Protein AF-A0A2V7TN47-F1 (afdb_monomer_lite)

Structure (mmCIF, N/CA/C/O backbone):
data_AF-A0A2V7TN47-F1
#
_entry.id   AF-A0A2V7TN47-F1
#
loop_
_atom_site.group_PDB
_atom_site.id
_atom_site.type_symbol
_atom_site.label_atom_id
_atom_site.label_alt_id
_atom_site.label_comp_id
_atom_site.label_asym_id
_atom_site.label_entity_id
_atom_site.label_seq_id
_atom_site.pdbx_PDB_ins_code
_atom_site.Cartn_x
_atom_site.Cartn_y
_atom_site.Cartn_z
_atom_site.occupancy
_atom_site.B_iso_or_equiv
_atom_site.auth_seq_id
_atom_site.auth_comp_id
_atom_site.auth_asym_id
_atom_site.auth_atom_id
_atom_site.pdbx_PDB_model_num
ATOM 1 N N . SER A 1 1 ? 8.014 -1.178 -2.215 1.00 84.38 1 SER A N 1
ATOM 2 C CA . SER A 1 1 ? 8.822 -2.415 -2.173 1.00 84.38 1 SER A CA 1
ATOM 3 C C . SER A 1 1 ? 9.659 -2.441 -0.895 1.00 84.38 1 SER A C 1
ATOM 5 O O . S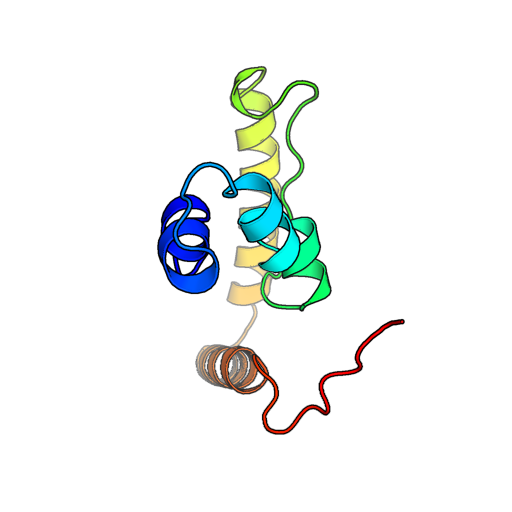ER A 1 1 ? 9.807 -1.398 -0.270 1.00 84.38 1 SER A O 1
ATOM 7 N N . VAL A 1 2 ? 10.186 -3.602 -0.479 1.00 93.44 2 VAL A N 1
ATOM 8 C CA . VAL A 1 2 ? 11.081 -3.708 0.704 1.00 93.44 2 VAL A CA 1
ATOM 9 C C . VAL A 1 2 ? 12.518 -3.266 0.379 1.00 93.44 2 VAL A C 1
ATOM 11 O O . VAL A 1 2 ? 13.219 -2.741 1.236 1.00 93.44 2 VAL A O 1
ATOM 14 N N . ILE A 1 3 ? 12.938 -3.435 -0.876 1.00 95.88 3 ILE A N 1
ATOM 15 C CA . ILE A 1 3 ? 14.203 -2.956 -1.449 1.00 95.88 3 ILE A CA 1
ATOM 16 C C . ILE A 1 3 ? 13.912 -2.324 -2.818 1.00 95.88 3 ILE A C 1
ATOM 18 O O . ILE A 1 3 ? 12.877 -2.625 -3.421 1.00 95.88 3 ILE A O 1
ATOM 22 N N . SER A 1 4 ? 14.770 -1.431 -3.315 1.00 97.31 4 SER A N 1
ATOM 23 C CA . SER A 1 4 ? 14.629 -0.949 -4.694 1.00 97.31 4 SER A CA 1
ATOM 24 C C . SER A 1 4 ? 14.928 -2.083 -5.692 1.00 97.31 4 SER A C 1
ATOM 26 O O . SER A 1 4 ? 15.733 -2.971 -5.377 1.00 97.31 4 SER A O 1
ATOM 28 N N . PRO A 1 5 ? 14.309 -2.089 -6.884 1.00 97.12 5 PRO A N 1
ATOM 29 C CA . PRO A 1 5 ? 14.618 -3.080 -7.911 1.00 97.12 5 PRO A CA 1
ATOM 30 C C . PRO A 1 5 ? 16.100 -3.104 -8.301 1.00 97.12 5 PRO A C 1
ATOM 32 O O . PRO A 1 5 ? 16.668 -4.177 -8.464 1.00 97.12 5 PRO A O 1
ATOM 35 N N . GLU A 1 6 ? 16.761 -1.947 -8.360 1.00 97.50 6 GLU A N 1
ATOM 36 C CA . GLU A 1 6 ? 18.197 -1.825 -8.647 1.00 97.50 6 GLU A CA 1
ATOM 37 C C . GLU A 1 6 ? 19.047 -2.496 -7.561 1.00 97.50 6 GLU A C 1
ATOM 39 O O . GLU A 1 6 ? 20.018 -3.187 -7.866 1.00 97.50 6 GLU A O 1
ATOM 44 N N . GLY A 1 7 ? 18.672 -2.317 -6.289 1.00 97.06 7 GLY A N 1
ATOM 45 C CA . GLY A 1 7 ? 19.344 -2.953 -5.157 1.00 97.06 7 GLY A CA 1
ATOM 46 C C . GLY A 1 7 ? 19.159 -4.471 -5.155 1.00 97.06 7 GLY A C 1
ATOM 47 O O . GLY A 1 7 ? 20.121 -5.209 -4.951 1.00 97.06 7 GLY A O 1
ATOM 48 N N . CYS A 1 8 ? 17.944 -4.945 -5.442 1.00 96.75 8 CYS A N 1
ATOM 49 C CA . CYS A 1 8 ? 17.658 -6.370 -5.614 1.00 96.75 8 CYS A CA 1
ATOM 50 C C . CYS A 1 8 ? 18.485 -6.967 -6.765 1.00 96.75 8 CYS A C 1
ATOM 52 O O . CYS A 1 8 ? 19.149 -7.991 -6.591 1.00 96.75 8 CYS A O 1
ATOM 54 N N . ALA A 1 9 ? 18.521 -6.266 -7.902 1.00 97.12 9 ALA A N 1
ATOM 55 C CA . ALA A 1 9 ? 19.272 -6.649 -9.088 1.00 97.12 9 ALA A CA 1
ATOM 56 C C . ALA A 1 9 ? 20.782 -6.770 -8.807 1.00 97.12 9 ALA A C 1
ATOM 58 O O . ALA A 1 9 ? 21.413 -7.784 -9.116 1.00 97.12 9 ALA A O 1
ATOM 59 N N . ALA A 1 10 ? 21.349 -5.784 -8.111 1.00 97.38 10 ALA A N 1
ATOM 60 C CA . ALA A 1 10 ? 22.751 -5.792 -7.708 1.00 97.38 10 ALA A CA 1
ATOM 61 C C . ALA A 1 10 ? 23.097 -6.930 -6.728 1.00 97.38 10 ALA A C 1
ATOM 63 O O . ALA A 1 10 ? 24.198 -7.472 -6.792 1.00 97.38 10 ALA A O 1
ATOM 64 N N . ILE A 1 11 ? 22.185 -7.321 -5.834 1.00 97.00 11 ILE A N 1
ATOM 65 C CA . ILE A 1 11 ? 22.438 -8.392 -4.857 1.00 97.00 11 ILE A CA 1
ATOM 66 C C . ILE A 1 11 ? 22.300 -9.776 -5.499 1.00 97.00 11 ILE A C 1
ATOM 68 O O . ILE A 1 11 ? 23.195 -10.609 -5.356 1.00 97.00 11 ILE A O 1
ATOM 72 N N . LEU A 1 12 ? 21.191 -10.029 -6.197 1.00 95.56 12 LEU A N 1
ATOM 73 C CA . LEU A 1 12 ? 20.869 -11.358 -6.723 1.00 95.56 12 LEU A CA 1
ATOM 74 C C . LEU A 1 12 ? 21.608 -11.666 -8.030 1.00 95.56 12 LEU A C 1
ATOM 76 O O . LEU A 1 12 ? 22.045 -12.797 -8.232 1.00 95.56 12 LEU A O 1
ATOM 80 N N . TRP A 1 13 ? 21.802 -10.663 -8.890 1.00 93.62 13 TRP A N 1
ATOM 81 C CA . TRP A 1 13 ? 22.409 -10.838 -10.213 1.00 93.62 13 TRP A CA 1
ATOM 82 C C . TRP A 1 13 ? 23.752 -10.128 -10.395 1.00 93.62 13 TRP A C 1
ATOM 84 O O . TRP A 1 13 ? 24.372 -10.292 -11.444 1.00 93.62 13 TRP A O 1
ATOM 94 N N . ARG A 1 14 ? 24.235 -9.377 -9.393 1.00 96.25 14 ARG A N 1
ATOM 95 C CA . ARG A 1 14 ? 25.472 -8.570 -9.484 1.00 96.25 14 ARG A CA 1
ATOM 96 C C . ARG A 1 14 ? 25.452 -7.557 -10.631 1.00 96.25 14 ARG A C 1
ATOM 98 O O . ARG A 1 14 ? 26.506 -7.143 -11.104 1.00 96.25 14 ARG A O 1
ATOM 105 N N . ASP A 1 15 ? 24.257 -7.159 -11.055 1.00 95.88 15 ASP A N 1
ATOM 106 C CA . ASP A 1 15 ? 24.043 -6.252 -12.174 1.00 95.88 15 ASP A CA 1
ATOM 107 C C . ASP A 1 15 ? 22.802 -5.396 -11.910 1.00 95.88 15 ASP A C 1
ATOM 109 O O . ASP A 1 15 ? 21.677 -5.893 -11.926 1.00 95.88 15 ASP A O 1
ATOM 113 N N . SER A 1 16 ? 23.001 -4.101 -11.662 1.00 95.06 16 SER A N 1
ATOM 114 C CA . SER A 1 16 ? 21.908 -3.158 -11.413 1.00 95.06 16 SER A CA 1
ATOM 115 C C . SER A 1 16 ? 21.082 -2.847 -12.662 1.00 95.06 16 SER A C 1
ATOM 117 O O . SER A 1 16 ? 19.944 -2.400 -12.528 1.00 95.06 16 SER A O 1
ATOM 119 N N . ALA A 1 17 ? 21.598 -3.110 -13.869 1.00 97.00 17 ALA A N 1
ATOM 120 C CA . ALA A 1 17 ? 20.850 -2.903 -15.108 1.00 97.00 17 ALA A CA 1
ATOM 121 C C . ALA A 1 17 ? 19.666 -3.875 -15.241 1.00 97.00 17 ALA A C 1
ATOM 123 O O . ALA A 1 17 ? 18.720 -3.597 -15.978 1.00 97.00 17 ALA A O 1
ATOM 124 N N . ARG A 1 18 ? 19.663 -4.975 -14.474 1.00 97.38 18 ARG A N 1
ATOM 125 C CA . ARG A 1 18 ? 18.554 -5.943 -14.402 1.00 97.38 18 ARG A CA 1
ATOM 126 C C . ARG A 1 18 ? 17.409 -5.506 -13.479 1.00 97.38 18 ARG A C 1
ATOM 128 O O . ARG A 1 18 ? 16.569 -6.319 -13.107 1.00 97.38 18 ARG A O 1
ATOM 135 N N . ALA A 1 19 ? 17.338 -4.222 -13.126 1.00 97.31 19 ALA A N 1
ATOM 136 C CA . ALA A 1 19 ? 16.251 -3.659 -12.328 1.00 97.31 19 ALA A CA 1
ATOM 137 C C . ALA A 1 19 ? 14.834 -3.957 -12.872 1.00 97.31 19 ALA A C 1
ATOM 139 O O . ALA A 1 19 ? 13.975 -4.273 -12.050 1.00 97.31 19 ALA A O 1
ATOM 140 N N . PRO A 1 20 ? 14.555 -3.931 -14.196 1.00 97.31 20 PRO A N 1
ATOM 141 C CA . PRO A 1 20 ? 13.225 -4.280 -14.708 1.00 97.31 20 PRO A CA 1
ATOM 142 C C . PRO A 1 20 ? 12.818 -5.724 -14.384 1.00 97.31 20 PRO A C 1
ATOM 144 O O . PRO A 1 20 ? 11.729 -5.961 -13.875 1.00 97.31 20 PRO A O 1
ATOM 147 N N . GLU A 1 21 ? 13.730 -6.681 -14.577 1.00 96.75 21 GLU A N 1
ATOM 148 C CA . GLU A 1 21 ? 13.494 -8.092 -14.249 1.00 96.75 21 GLU A CA 1
ATOM 149 C C . GLU A 1 21 ? 13.301 -8.298 -12.742 1.00 96.75 21 GLU A C 1
ATOM 151 O O . GLU A 1 21 ? 12.418 -9.042 -12.315 1.00 96.75 21 GLU A O 1
ATOM 156 N N . ALA A 1 22 ? 14.088 -7.593 -11.924 1.00 96.19 22 ALA A N 1
ATOM 157 C CA . ALA A 1 22 ? 13.917 -7.616 -10.480 1.00 96.19 22 ALA A CA 1
ATOM 158 C C . ALA A 1 22 ? 12.549 -7.051 -10.062 1.00 96.19 22 ALA A C 1
ATOM 160 O O . ALA A 1 22 ? 11.885 -7.647 -9.217 1.00 96.19 22 ALA A O 1
ATOM 161 N N . ALA A 1 23 ? 12.096 -5.942 -10.655 1.00 96.69 23 ALA A N 1
ATOM 162 C CA . ALA A 1 23 ? 10.788 -5.356 -10.363 1.00 96.69 23 ALA A CA 1
ATOM 163 C C . ALA A 1 23 ? 9.639 -6.325 -10.695 1.00 96.69 23 ALA A C 1
ATOM 165 O O . ALA A 1 23 ? 8.744 -6.515 -9.865 1.00 96.69 23 ALA A O 1
ATOM 166 N N . ASP A 1 24 ? 9.709 -6.979 -11.857 1.00 95.69 24 ASP A N 1
ATOM 167 C CA . ASP A 1 24 ? 8.714 -7.955 -12.314 1.00 95.69 24 ASP A CA 1
ATOM 168 C C . ASP A 1 24 ? 8.665 -9.202 -11.422 1.00 95.69 24 ASP A C 1
ATOM 170 O O . ASP A 1 24 ? 7.579 -9.697 -11.099 1.00 95.69 24 ASP A O 1
ATOM 174 N N . ALA A 1 25 ? 9.831 -9.699 -10.994 1.00 94.62 25 ALA A N 1
ATOM 175 C CA . ALA A 1 25 ? 9.941 -10.833 -10.078 1.00 94.62 25 ALA A CA 1
ATOM 176 C C . ALA A 1 25 ? 9.449 -10.484 -8.664 1.00 94.62 25 ALA A C 1
ATOM 178 O O . ALA A 1 25 ? 8.836 -11.310 -7.991 1.00 94.62 25 ALA A O 1
ATOM 179 N N . MET A 1 26 ? 9.691 -9.250 -8.216 1.00 94.88 26 MET A N 1
ATOM 180 C CA . MET A 1 26 ? 9.287 -8.766 -6.896 1.00 94.88 26 MET A CA 1
ATOM 181 C C . MET A 1 26 ? 7.800 -8.406 -6.796 1.00 94.88 26 MET A C 1
ATOM 183 O O . MET A 1 26 ? 7.326 -8.209 -5.677 1.00 94.88 26 MET A O 1
ATOM 187 N N . LYS A 1 27 ? 7.078 -8.304 -7.924 1.00 95.69 27 LYS A N 1
ATOM 188 C CA . LYS A 1 27 ? 5.623 -8.064 -7.965 1.00 95.69 27 LYS A CA 1
ATOM 189 C C . LYS A 1 27 ? 5.207 -6.831 -7.154 1.00 95.69 27 LYS A C 1
ATOM 191 O O . LYS A 1 27 ? 4.414 -6.896 -6.217 1.00 95.69 27 LYS A O 1
ATOM 196 N N . ILE A 1 28 ? 5.827 -5.694 -7.479 1.00 95.69 28 ILE A N 1
ATOM 197 C CA . ILE A 1 28 ? 5.735 -4.450 -6.696 1.00 95.69 28 ILE A CA 1
ATOM 198 C C . ILE A 1 28 ? 4.619 -3.498 -7.148 1.00 95.69 28 ILE A C 1
ATOM 200 O O . ILE A 1 28 ? 4.519 -2.399 -6.598 1.00 95.69 28 ILE A O 1
ATOM 204 N N . THR A 1 29 ? 3.816 -3.868 -8.150 1.00 96.62 29 THR A N 1
ATOM 205 C CA . THR A 1 29 ? 2.753 -2.999 -8.675 1.00 96.62 29 THR A CA 1
ATOM 206 C C . THR A 1 29 ? 1.529 -2.989 -7.758 1.00 96.62 29 THR A C 1
ATOM 208 O O . THR A 1 29 ? 1.299 -3.925 -6.994 1.00 96.62 29 THR A O 1
ATOM 211 N N . ALA A 1 30 ? 0.696 -1.948 -7.842 1.00 96.56 30 ALA A N 1
ATOM 212 C CA . ALA A 1 30 ? -0.532 -1.871 -7.047 1.00 96.56 30 ALA A CA 1
ATOM 213 C C . ALA A 1 30 ? -1.468 -3.071 -7.294 1.00 96.56 30 ALA A C 1
ATOM 215 O O . ALA A 1 30 ? -2.043 -3.610 -6.350 1.00 96.56 30 ALA A O 1
ATOM 216 N N . SER A 1 31 ? -1.571 -3.527 -8.547 1.00 96.00 31 SER A N 1
ATOM 217 C CA . SER A 1 31 ? -2.367 -4.698 -8.928 1.00 96.00 31 SER A CA 1
ATOM 218 C C . SER A 1 31 ? -1.829 -5.994 -8.321 1.00 96.00 31 SER A C 1
ATOM 220 O O . SER A 1 31 ? -2.617 -6.790 -7.811 1.00 96.00 31 SER A O 1
ATOM 222 N N . ASP A 1 32 ? -0.506 -6.185 -8.317 1.00 96.44 32 ASP A N 1
ATOM 223 C CA . ASP A 1 32 ? 0.117 -7.344 -7.673 1.00 96.44 32 ASP A CA 1
ATOM 224 C C . ASP A 1 32 ? -0.198 -7.363 -6.172 1.00 96.44 32 ASP A C 1
ATOM 226 O O . ASP A 1 32 ? -0.713 -8.352 -5.647 1.00 96.44 32 ASP A O 1
ATOM 230 N N . LEU A 1 33 ? 0.036 -6.241 -5.484 1.00 95.69 33 LEU A N 1
ATOM 231 C CA . LEU A 1 33 ? -0.187 -6.128 -4.042 1.00 95.69 33 LEU A CA 1
ATOM 232 C C . LEU A 1 33 ? -1.662 -6.324 -3.664 1.00 95.69 33 LEU A C 1
ATOM 234 O O . LEU A 1 33 ? -1.952 -6.914 -2.621 1.00 95.69 33 LEU A O 1
ATOM 238 N N . ALA A 1 34 ? -2.589 -5.866 -4.510 1.00 95.25 34 ALA A N 1
ATOM 239 C CA . ALA A 1 34 ? -4.017 -6.110 -4.338 1.00 95.25 34 ALA A CA 1
ATOM 240 C C . ALA A 1 34 ? -4.355 -7.598 -4.512 1.00 95.25 34 ALA A C 1
ATOM 242 O O . ALA A 1 34 ? -5.093 -8.155 -3.702 1.00 95.25 34 ALA A O 1
ATOM 243 N N . SER A 1 35 ? -3.763 -8.273 -5.505 1.00 94.38 35 SER A N 1
ATOM 244 C CA . SER A 1 35 ? -3.957 -9.717 -5.718 1.00 94.38 35 SER A CA 1
ATOM 245 C C . SER A 1 35 ? -3.438 -10.570 -4.554 1.00 94.38 35 SER A C 1
ATOM 247 O O . SER A 1 35 ? -4.002 -11.621 -4.255 1.00 94.38 35 SER A O 1
ATOM 249 N N . PHE A 1 36 ? -2.410 -10.091 -3.846 1.00 93.81 36 PHE A N 1
ATOM 250 C CA . PHE A 1 36 ? -1.884 -10.723 -2.634 1.00 93.81 36 PHE A CA 1
ATOM 251 C C . PHE A 1 36 ? -2.678 -10.377 -1.365 1.00 93.81 36 PHE A C 1
ATOM 253 O O . PHE A 1 36 ? -2.357 -10.887 -0.292 1.00 93.81 36 PHE A O 1
ATOM 260 N N . GLY A 1 37 ? -3.683 -9.499 -1.454 1.00 92.69 37 GLY A N 1
ATOM 261 C CA . GLY A 1 37 ? -4.447 -9.024 -0.298 1.00 92.69 37 GLY A CA 1
ATOM 262 C C . GLY A 1 37 ? -3.624 -8.173 0.677 1.00 92.69 37 GLY A C 1
ATOM 263 O O . GLY A 1 37 ? -3.939 -8.119 1.866 1.00 92.69 37 GLY A O 1
ATOM 264 N N . LEU A 1 38 ? -2.547 -7.535 0.201 1.00 94.38 38 LEU A N 1
ATOM 265 C CA . LEU A 1 38 ? -1.688 -6.672 1.022 1.00 94.38 38 LEU A CA 1
ATOM 266 C C . LEU A 1 38 ? -2.222 -5.239 1.129 1.00 94.38 38 LEU A C 1
ATOM 268 O O . LEU A 1 38 ? -1.962 -4.562 2.123 1.00 94.38 38 LEU A O 1
ATOM 272 N N . VAL A 1 39 ? -2.971 -4.789 0.121 1.00 95.69 39 VAL A N 1
ATOM 273 C CA . VAL A 1 39 ? -3.658 -3.489 0.094 1.00 95.69 39 VAL A CA 1
ATOM 274 C C . VAL A 1 39 ? -5.162 -3.698 -0.057 1.00 95.69 39 VAL A C 1
ATOM 276 O O . VAL A 1 39 ? -5.593 -4.683 -0.650 1.00 95.69 39 VAL A O 1
ATOM 279 N N . ASP A 1 40 ? -5.957 -2.773 0.477 1.00 94.19 40 ASP A N 1
ATOM 280 C CA . ASP A 1 40 ? -7.423 -2.890 0.480 1.00 94.19 40 ASP A CA 1
ATOM 281 C C . ASP A 1 40 ? -8.066 -2.350 -0.804 1.00 94.19 40 ASP A C 1
ATOM 283 O O . ASP A 1 40 ? -9.127 -2.812 -1.214 1.00 94.19 40 ASP A O 1
ATOM 287 N N . ALA A 1 41 ? -7.425 -1.370 -1.446 1.00 93.94 41 ALA A N 1
ATOM 288 C CA . ALA A 1 41 ? -7.923 -0.732 -2.656 1.00 93.94 41 ALA A CA 1
ATOM 289 C C . ALA A 1 41 ? -6.773 -0.202 -3.520 1.00 93.94 41 ALA A C 1
ATOM 291 O O . ALA A 1 41 ? -5.711 0.167 -3.015 1.00 93.94 41 ALA A O 1
ATOM 292 N N . VAL A 1 42 ? -7.021 -0.126 -4.829 1.00 96.00 42 VAL A N 1
ATOM 293 C CA . VAL A 1 42 ? -6.168 0.568 -5.799 1.00 96.00 42 VAL A CA 1
ATOM 294 C C . VAL A 1 42 ? -6.937 1.782 -6.297 1.00 96.00 42 VAL A C 1
ATOM 296 O O . VAL A 1 42 ? -8.032 1.639 -6.838 1.00 96.00 42 VAL A O 1
ATOM 299 N N . VAL A 1 43 ? -6.374 2.972 -6.102 1.00 96.38 43 VAL A N 1
ATOM 300 C CA . VAL A 1 43 ? -6.972 4.222 -6.581 1.00 96.38 43 VAL A CA 1
ATOM 301 C C . VAL A 1 43 ? -6.633 4.374 -8.067 1.00 96.38 43 VAL A C 1
ATOM 303 O O . VAL A 1 43 ? -5.448 4.358 -8.404 1.00 96.38 43 VAL A O 1
ATOM 306 N N . PRO A 1 44 ? -7.627 4.474 -8.968 1.00 93.56 44 PRO A N 1
ATOM 307 C CA . PRO A 1 44 ? -7.357 4.630 -10.389 1.00 93.56 44 PRO A CA 1
ATOM 308 C C . PRO A 1 44 ? -6.796 6.024 -10.680 1.00 93.56 44 PRO A C 1
ATOM 310 O O . PRO A 1 44 ? -7.258 7.025 -10.133 1.00 93.56 44 PRO A O 1
ATOM 313 N N . GLU A 1 45 ? -5.817 6.086 -11.578 1.00 94.75 45 GLU A N 1
ATOM 314 C CA . GLU A 1 45 ? -5.267 7.349 -12.062 1.00 94.75 45 GLU A CA 1
ATOM 315 C C . GLU A 1 45 ? -6.022 7.848 -13.307 1.00 94.75 45 GLU A C 1
ATOM 317 O O . GLU A 1 45 ? -6.567 7.041 -14.072 1.00 94.75 45 GLU A O 1
ATOM 322 N N . PRO A 1 46 ? -6.032 9.171 -13.557 1.00 94.12 46 PRO A N 1
ATOM 323 C CA . PRO A 1 46 ? -6.488 9.734 -14.821 1.00 94.12 46 PRO A CA 1
ATOM 324 C C . PRO A 1 46 ? -5.732 9.157 -16.024 1.00 94.12 46 PRO A C 1
ATOM 326 O O . PRO A 1 46 ? -4.595 8.687 -15.920 1.00 94.12 46 PRO A O 1
ATOM 329 N N . LEU A 1 47 ? -6.347 9.237 -17.207 1.00 92.38 47 LEU A N 1
ATOM 330 C CA . LEU A 1 47 ? -5.698 8.810 -18.445 1.00 92.38 47 LEU A CA 1
ATOM 331 C C . LEU A 1 47 ? -4.406 9.614 -18.673 1.00 92.38 47 LEU A C 1
ATOM 333 O O . LEU A 1 47 ? -4.454 10.831 -18.818 1.00 92.38 47 LEU A O 1
ATOM 337 N N . GLY A 1 48 ? -3.269 8.918 -18.759 1.00 92.12 48 GLY A N 1
ATOM 338 C CA . GLY A 1 48 ? -1.944 9.536 -18.893 1.00 92.12 48 GLY A CA 1
ATOM 339 C C . GLY A 1 48 ? -1.172 9.683 -17.574 1.00 92.12 48 GLY A C 1
ATOM 340 O O . GLY A 1 48 ? 0.007 10.037 -17.613 1.00 92.12 48 GLY A O 1
ATOM 341 N N . GLY A 1 49 ? -1.794 9.334 -16.446 1.00 94.12 49 GLY A N 1
ATOM 342 C CA . GLY A 1 49 ? -1.191 9.281 -15.116 1.00 94.12 49 GLY A CA 1
ATOM 343 C C . GLY A 1 49 ? -1.648 10.409 -14.193 1.00 94.12 49 GLY A C 1
ATOM 344 O O . GLY A 1 49 ? -2.179 11.430 -14.619 1.00 94.12 49 GLY A O 1
ATOM 345 N N . ALA A 1 50 ? -1.394 10.244 -12.902 1.00 95.44 50 ALA A N 1
ATOM 346 C CA . ALA A 1 50 ? -1.700 11.200 -11.841 1.00 95.44 50 ALA A CA 1
ATOM 347 C C . ALA A 1 50 ? -1.284 12.648 -12.163 1.00 95.44 50 ALA A C 1
ATOM 349 O O . ALA A 1 50 ? -1.999 13.598 -11.848 1.00 95.44 50 ALA A O 1
ATOM 350 N N . GLN A 1 51 ? -0.131 12.825 -12.811 1.00 96.19 51 GLN A N 1
ATOM 351 C CA . GLN A 1 51 ? 0.422 14.136 -13.141 1.00 96.19 51 GLN A CA 1
ATOM 352 C C . GLN A 1 51 ? -0.359 14.899 -14.219 1.00 96.19 51 GLN A C 1
ATOM 354 O O . GLN A 1 51 ? -0.163 16.106 -14.348 1.00 96.19 51 GLN A O 1
ATOM 359 N N . THR A 1 52 ? -1.192 14.230 -15.025 1.00 97.06 52 THR A N 1
ATOM 360 C CA . THR A 1 52 ? -1.895 14.885 -16.140 1.00 97.06 52 THR A CA 1
ATOM 361 C C . THR A 1 52 ? -3.149 15.614 -15.689 1.00 97.06 52 THR A C 1
ATOM 363 O O . THR A 1 52 ? -3.503 16.627 -16.285 1.00 97.06 52 THR A O 1
ATOM 366 N N . ASP A 1 53 ? -3.804 15.116 -14.640 1.00 96.62 53 ASP A N 1
ATOM 367 C CA . ASP A 1 53 ? -4.950 15.765 -14.002 1.00 96.62 53 ASP A CA 1
ATOM 368 C C . ASP A 1 53 ? -4.941 15.494 -12.485 1.00 96.62 53 ASP A C 1
ATOM 370 O O . ASP A 1 53 ? -5.667 14.627 -11.985 1.00 96.62 53 ASP A O 1
ATOM 374 N N . PRO A 1 54 ? -4.101 16.221 -11.725 1.00 96.50 54 PRO A N 1
ATOM 375 C CA . PRO A 1 54 ? -4.020 16.044 -10.279 1.00 96.50 54 PRO A CA 1
ATOM 376 C C . PRO A 1 54 ? -5.351 16.321 -9.575 1.00 96.50 54 PRO A C 1
ATOM 378 O O . PRO A 1 54 ? -5.654 15.688 -8.570 1.00 96.50 54 PRO A O 1
ATOM 381 N N . GLU A 1 55 ? -6.163 17.244 -10.098 1.00 96.69 55 GLU A N 1
ATOM 382 C CA . GLU A 1 55 ? -7.454 17.589 -9.500 1.00 96.69 55 GLU A CA 1
ATOM 383 C C . GLU A 1 55 ? -8.436 16.416 -9.592 1.00 96.69 55 GLU A C 1
ATOM 385 O O . GLU A 1 55 ? -9.094 16.082 -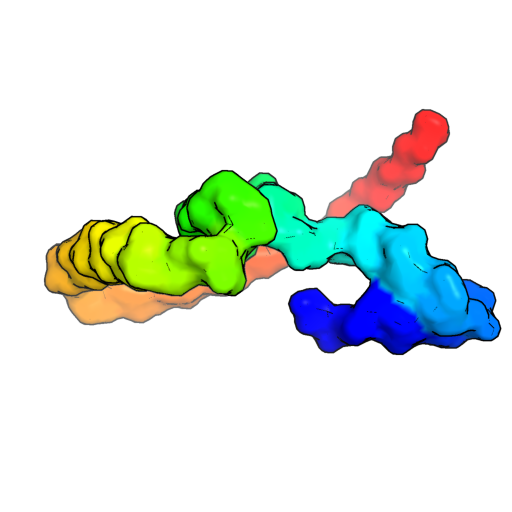8.606 1.00 96.69 55 GLU A O 1
ATOM 390 N N . ALA A 1 56 ? -8.501 15.740 -10.745 1.00 95.62 56 ALA A N 1
ATOM 391 C CA . ALA A 1 56 ? -9.294 14.523 -10.884 1.00 95.62 56 ALA A CA 1
ATOM 392 C C . ALA A 1 56 ? -8.815 13.410 -9.950 1.00 95.62 56 ALA A C 1
ATOM 394 O O . ALA A 1 56 ? -9.651 12.778 -9.304 1.00 95.62 56 ALA A O 1
ATOM 395 N N . LEU A 1 57 ? -7.498 13.209 -9.830 1.00 96.88 57 LEU A N 1
ATOM 396 C CA . LEU A 1 57 ? -6.944 12.224 -8.902 1.00 96.88 57 LEU A CA 1
ATOM 397 C C . LEU A 1 57 ? -7.352 12.517 -7.454 1.00 96.88 57 LEU A C 1
ATOM 399 O O . LEU A 1 57 ? -7.777 11.602 -6.753 1.00 96.88 57 LEU A O 1
ATOM 403 N N . PHE A 1 58 ? -7.234 13.770 -7.004 1.00 96.81 58 PHE A N 1
ATOM 404 C CA . PHE A 1 58 ? -7.584 14.133 -5.630 1.00 96.81 58 PHE A CA 1
ATOM 405 C C . PHE A 1 58 ? -9.071 13.941 -5.342 1.00 96.81 58 PHE A C 1
ATOM 407 O O . PHE A 1 58 ? -9.395 13.409 -4.288 1.00 96.81 58 PHE A O 1
ATOM 414 N N . ARG A 1 59 ? -9.967 14.245 -6.292 1.00 96.81 59 ARG A N 1
ATOM 415 C CA . ARG A 1 59 ? -11.400 13.939 -6.132 1.00 96.81 59 ARG A CA 1
ATOM 416 C C . ARG A 1 59 ? -11.646 12.445 -5.923 1.00 96.81 59 ARG A C 1
ATOM 418 O O . ARG A 1 59 ? -12.352 12.063 -4.997 1.00 96.81 59 ARG A O 1
ATOM 425 N N . THR A 1 60 ? -11.038 11.595 -6.749 1.00 96.25 60 THR A N 1
ATOM 426 C CA . THR A 1 60 ? -11.165 10.138 -6.595 1.00 96.25 60 THR A CA 1
ATOM 427 C C . THR A 1 60 ? -10.549 9.650 -5.283 1.00 96.25 60 THR A C 1
ATOM 429 O O . THR A 1 60 ? -11.100 8.767 -4.628 1.00 96.25 60 THR A O 1
ATOM 432 N N . LEU A 1 61 ? -9.417 10.225 -4.873 1.00 97.12 61 LEU A N 1
ATOM 433 C CA . LEU A 1 61 ? -8.784 9.898 -3.600 1.00 97.12 61 LEU A CA 1
ATOM 434 C C . LEU A 1 61 ? -9.683 10.270 -2.413 1.00 97.12 61 LEU A C 1
ATOM 436 O O . LEU A 1 61 ? -9.831 9.451 -1.507 1.00 97.12 61 LEU A O 1
ATOM 440 N N . ASP A 1 62 ? -10.300 11.452 -2.432 1.00 97.62 62 ASP A N 1
ATOM 441 C CA . ASP A 1 62 ? -11.219 11.914 -1.389 1.00 97.62 62 ASP A CA 1
ATOM 442 C C . ASP A 1 62 ? -12.407 10.957 -1.244 1.00 97.62 62 ASP A C 1
ATOM 444 O O . ASP A 1 62 ? -12.697 10.505 -0.138 1.00 97.62 62 ASP A O 1
ATOM 448 N N . GLU A 1 63 ? -13.032 10.551 -2.353 1.00 96.75 63 GLU A N 1
ATOM 449 C CA . GLU A 1 63 ? -14.137 9.580 -2.346 1.00 96.75 63 GLU A CA 1
ATOM 450 C C . GLU A 1 63 ? -13.738 8.248 -1.688 1.00 96.75 63 GLU A C 1
ATOM 452 O O . GLU A 1 63 ? -14.476 7.700 -0.858 1.00 96.75 63 GLU A O 1
ATOM 457 N N . VAL A 1 64 ? -12.551 7.730 -2.024 1.00 97.00 64 VAL A N 1
ATOM 458 C CA . VAL A 1 64 ? -12.032 6.481 -1.449 1.00 97.00 64 VAL A CA 1
ATOM 459 C C . VAL A 1 64 ? -11.752 6.650 0.044 1.00 97.00 64 VAL A C 1
ATOM 461 O O . VAL A 1 64 ? -12.181 5.817 0.845 1.00 97.00 64 VAL A O 1
ATOM 464 N N . LEU A 1 65 ? -11.066 7.725 0.441 1.00 97.62 65 LEU A N 1
ATOM 465 C CA . LEU A 1 65 ? -10.733 7.991 1.840 1.00 97.62 65 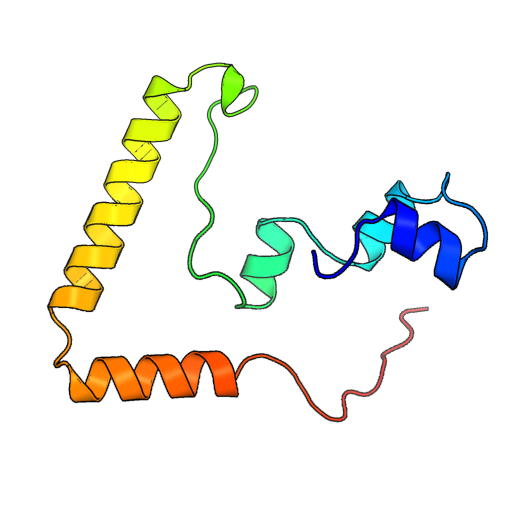LEU A CA 1
ATOM 466 C C . LEU A 1 65 ? -11.986 8.189 2.695 1.00 97.62 65 LEU A C 1
ATOM 468 O O . LEU A 1 65 ? -12.067 7.627 3.788 1.00 97.62 65 LEU A O 1
ATOM 472 N N . GLU A 1 66 ? -12.975 8.934 2.204 1.00 98.06 66 GLU A N 1
ATOM 473 C CA . GLU A 1 66 ? -14.243 9.147 2.898 1.00 98.06 66 GLU A CA 1
ATOM 474 C C . GLU A 1 66 ? -15.009 7.839 3.105 1.00 98.06 66 GLU A C 1
ATOM 476 O O . GLU A 1 66 ? -15.518 7.602 4.205 1.00 98.06 66 GLU A O 1
ATOM 481 N N . SER A 1 67 ? -15.078 6.971 2.087 1.00 97.25 67 SER A N 1
ATOM 482 C CA . SER A 1 67 ? -15.729 5.660 2.218 1.00 97.25 67 SER A CA 1
ATOM 483 C C . SER A 1 67 ? -15.031 4.800 3.268 1.00 97.25 67 SER A C 1
ATOM 485 O O . SER A 1 67 ? -15.671 4.326 4.207 1.00 97.25 67 SER A O 1
ATOM 487 N N . GLN A 1 68 ? -13.705 4.664 3.163 1.00 97.06 68 GLN A N 1
ATOM 488 C CA . GLN A 1 68 ? -12.909 3.852 4.084 1.00 97.06 68 GLN A CA 1
ATOM 489 C C . GLN A 1 68 ? -12.997 4.379 5.521 1.00 97.06 68 GLN A C 1
ATOM 491 O O . GLN A 1 68 ? -13.198 3.614 6.465 1.00 97.06 68 GLN A O 1
ATOM 496 N N . LEU A 1 69 ? -12.903 5.698 5.710 1.00 97.69 69 LEU A N 1
ATOM 497 C CA . LEU A 1 69 ? -13.011 6.304 7.032 1.00 97.69 69 LEU A CA 1
ATOM 498 C C . LEU A 1 69 ? -14.408 6.109 7.623 1.00 97.69 69 LEU A C 1
ATOM 500 O O . LEU A 1 69 ? -14.520 5.804 8.810 1.00 97.69 69 LEU A O 1
ATOM 504 N N . ARG A 1 70 ? -15.467 6.258 6.822 1.00 98.06 70 ARG A N 1
ATOM 505 C CA . ARG A 1 70 ? -16.850 6.050 7.270 1.00 98.06 70 ARG A CA 1
ATOM 506 C C . ARG A 1 70 ? -17.070 4.615 7.740 1.00 98.06 70 ARG A C 1
ATOM 508 O O . ARG A 1 70 ? -17.642 4.416 8.809 1.00 98.06 70 ARG A O 1
ATOM 515 N N . GLU A 1 71 ? -16.588 3.638 6.976 1.00 96.75 71 GLU A N 1
ATOM 516 C CA . GLU A 1 71 ? -16.668 2.216 7.322 1.00 96.75 71 GLU A CA 1
ATOM 517 C C . GLU A 1 71 ? -15.931 1.915 8.631 1.00 96.75 71 GLU A C 1
ATOM 519 O O . GLU A 1 71 ? -16.509 1.329 9.546 1.00 96.75 71 GLU A O 1
ATOM 524 N N . LEU A 1 72 ? -14.684 2.377 8.769 1.00 96.94 72 LEU A N 1
ATOM 525 C CA . LEU A 1 72 ? -13.876 2.134 9.967 1.00 96.94 72 LEU A CA 1
ATOM 526 C C . LEU A 1 72 ? -14.405 2.874 11.202 1.00 96.94 72 LEU A C 1
ATOM 528 O O . LEU A 1 72 ? -14.308 2.356 12.312 1.00 96.94 72 LEU A O 1
ATOM 532 N N . SER A 1 73 ? -14.991 4.059 11.020 1.00 97.69 73 SE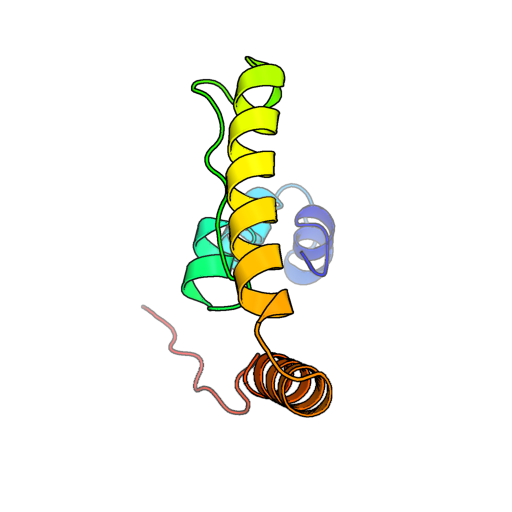R A N 1
ATOM 533 C CA . SER A 1 73 ? -15.568 4.857 12.112 1.00 97.69 73 SER A CA 1
ATOM 534 C C . SER A 1 73 ? -16.848 4.247 12.685 1.00 97.69 73 SER A C 1
ATOM 536 O O . SER A 1 73 ? -17.230 4.573 13.807 1.00 97.69 73 SER A O 1
ATOM 538 N N . ALA A 1 74 ? -17.509 3.356 11.941 1.00 97.38 74 ALA A N 1
ATOM 539 C CA . ALA A 1 74 ? -18.662 2.601 12.425 1.00 97.38 74 ALA A CA 1
ATOM 540 C C . ALA A 1 74 ? -18.268 1.382 13.286 1.00 97.38 74 ALA A C 1
ATOM 542 O O . ALA A 1 74 ? -19.131 0.767 13.915 1.00 97.38 74 ALA A O 1
ATOM 543 N N . VAL A 1 75 ? -16.980 1.020 13.330 1.00 97.62 75 VAL A N 1
ATOM 544 C CA . VAL A 1 75 ? -16.466 -0.122 14.097 1.00 97.62 75 VAL A CA 1
ATOM 545 C C . VAL A 1 75 ? -16.115 0.316 15.520 1.00 97.62 75 VAL A C 1
ATOM 547 O O . VAL A 1 75 ? -15.435 1.319 15.732 1.00 97.62 75 VAL A O 1
ATOM 550 N N . ALA A 1 76 ? -16.531 -0.466 16.520 1.00 98.06 76 ALA A N 1
ATOM 551 C CA . ALA A 1 76 ? -16.150 -0.217 17.908 1.00 98.06 76 ALA A CA 1
ATOM 552 C C . ALA A 1 76 ? -14.613 -0.258 18.089 1.00 98.06 76 ALA A C 1
ATOM 554 O O . ALA A 1 76 ? -13.961 -1.116 17.486 1.00 98.06 76 ALA A O 1
ATOM 555 N N . PRO A 1 77 ? -14.017 0.591 18.950 1.00 97.81 77 PRO A N 1
ATOM 556 C CA . PRO A 1 77 ? -12.560 0.692 19.085 1.00 97.81 77 PRO A CA 1
ATOM 557 C C . PRO A 1 77 ? -11.838 -0.641 19.343 1.00 97.81 77 PRO A C 1
ATOM 559 O O . PRO A 1 77 ? -10.847 -0.940 18.676 1.00 97.81 77 PRO A O 1
ATOM 562 N N . ASP A 1 78 ? -12.356 -1.481 20.243 1.00 98.00 78 ASP A N 1
ATOM 563 C CA . ASP A 1 78 ? -11.743 -2.779 20.572 1.00 98.00 78 ASP A CA 1
ATOM 564 C C . ASP A 1 78 ? -11.795 -3.762 19.391 1.00 98.00 78 ASP A C 1
ATOM 566 O O . ASP A 1 78 ? -10.838 -4.496 19.116 1.00 98.00 78 ASP A O 1
ATOM 570 N N . ALA A 1 79 ? -12.896 -3.734 18.635 1.00 98.06 79 ALA A N 1
ATOM 571 C CA . ALA A 1 79 ? -13.043 -4.520 17.417 1.00 98.06 79 ALA A CA 1
ATOM 572 C C . ALA A 1 79 ? -12.106 -4.013 16.310 1.00 98.06 79 ALA A C 1
ATOM 574 O O . ALA A 1 79 ? -11.515 -4.825 15.602 1.00 98.06 79 ALA A O 1
ATOM 575 N N . LEU A 1 80 ? -11.891 -2.697 16.202 1.00 97.88 80 LEU A N 1
ATOM 576 C CA . LEU A 1 80 ? -10.947 -2.106 15.250 1.00 97.88 80 LEU A CA 1
ATOM 577 C C . LEU A 1 80 ? -9.499 -2.527 15.548 1.00 97.88 80 LEU A C 1
ATOM 579 O O . LEU A 1 80 ? -8.738 -2.844 14.632 1.00 97.88 80 LEU A O 1
ATOM 583 N N . VAL A 1 81 ? -9.108 -2.555 16.826 1.00 98.12 81 VAL A N 1
ATOM 584 C CA . VAL A 1 81 ? -7.785 -3.044 17.251 1.00 98.12 81 VAL A CA 1
ATOM 585 C C . VAL A 1 81 ? -7.616 -4.523 16.907 1.00 98.12 81 VAL A C 1
ATOM 587 O O . VAL A 1 81 ? -6.597 -4.896 16.324 1.00 98.12 81 VAL A O 1
ATOM 590 N N . THR A 1 82 ? -8.628 -5.340 17.201 1.00 98.25 82 THR A N 1
ATOM 591 C CA . THR A 1 82 ? -8.620 -6.778 16.897 1.00 98.25 82 THR A CA 1
ATOM 592 C C . THR A 1 82 ? -8.542 -7.031 15.389 1.00 98.25 82 THR A C 1
ATOM 594 O O . THR A 1 82 ? -7.679 -7.775 14.930 1.00 98.25 82 THR A O 1
ATOM 597 N N . ALA A 1 83 ? -9.366 -6.345 14.592 1.00 97.31 83 ALA A N 1
ATOM 598 C CA . ALA A 1 83 ? -9.367 -6.464 13.136 1.00 97.31 83 ALA A CA 1
ATOM 599 C C . ALA A 1 83 ? -8.018 -6.065 12.520 1.00 97.31 83 ALA A C 1
ATOM 601 O O . ALA A 1 83 ? -7.526 -6.732 11.610 1.00 97.31 83 ALA A O 1
ATOM 602 N N . ARG A 1 84 ? -7.380 -5.007 13.041 1.00 97.56 84 ARG A N 1
ATOM 603 C CA . ARG A 1 84 ? -6.034 -4.600 12.618 1.00 97.56 84 ARG A CA 1
ATOM 604 C C . ARG A 1 84 ? -5.002 -5.684 12.920 1.00 97.56 84 ARG A C 1
ATOM 606 O O . ARG A 1 84 ? -4.182 -5.983 12.055 1.00 97.56 84 ARG A O 1
ATOM 613 N N . TYR A 1 85 ? -5.038 -6.260 14.121 1.00 97.56 85 TYR A N 1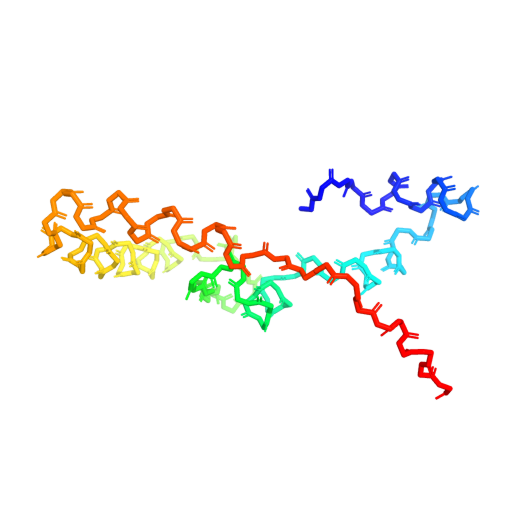
ATOM 614 C CA . TYR A 1 85 ? -4.142 -7.353 14.498 1.00 97.56 85 TYR A CA 1
ATOM 615 C C . TYR 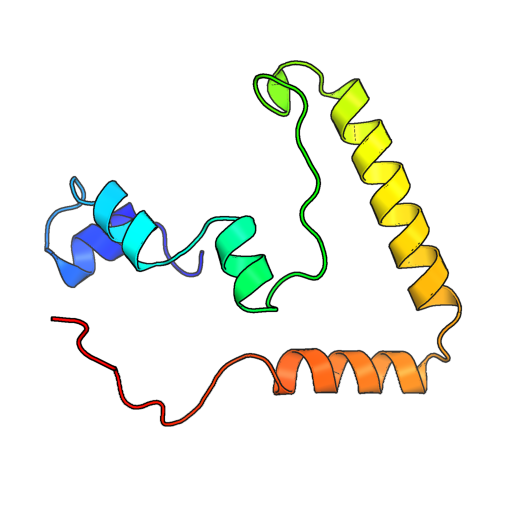A 1 85 ? -4.301 -8.546 13.549 1.00 97.56 85 TYR A C 1
ATOM 617 O O . TYR A 1 85 ? -3.320 -9.012 12.967 1.00 97.56 85 TYR A O 1
ATOM 625 N N . ASP A 1 86 ? -5.540 -8.980 13.327 1.00 96.00 86 ASP A N 1
ATOM 626 C CA . ASP A 1 86 ? -5.860 -10.101 12.448 1.00 96.00 86 ASP A CA 1
ATOM 627 C C . ASP A 1 86 ? -5.422 -9.856 11.004 1.00 96.00 86 ASP A C 1
ATOM 629 O O . ASP A 1 86 ? -4.847 -10.750 10.380 1.00 96.00 86 ASP A O 1
ATOM 633 N N . LYS A 1 87 ? -5.658 -8.647 10.477 1.00 95.12 87 LYS A N 1
ATOM 634 C CA . LYS A 1 87 ? -5.235 -8.249 9.130 1.00 95.12 87 LYS A CA 1
ATOM 635 C C . LYS A 1 87 ? -3.743 -8.498 8.936 1.00 95.12 87 LYS A C 1
ATOM 637 O O . LYS A 1 87 ? -3.367 -9.226 8.024 1.00 95.12 87 LYS A O 1
ATOM 642 N N . PHE A 1 88 ? -2.902 -7.964 9.820 1.00 95.12 88 PHE A N 1
ATOM 643 C CA . PHE A 1 88 ? -1.456 -8.158 9.714 1.00 95.12 88 PHE A CA 1
ATOM 644 C C . PHE A 1 88 ? -1.033 -9.600 9.995 1.00 95.12 88 PHE A C 1
ATOM 646 O O . PHE A 1 88 ? -0.102 -10.092 9.366 1.00 95.12 88 PHE A O 1
ATOM 653 N N . ARG A 1 89 ? -1.715 -10.313 10.900 1.00 93.75 89 ARG A N 1
ATOM 654 C CA . ARG A 1 89 ? -1.355 -11.698 11.233 1.00 93.75 89 ARG A CA 1
ATOM 655 C C . ARG A 1 89 ? -1.611 -12.677 10.088 1.00 93.75 89 ARG A C 1
ATOM 657 O O . ARG A 1 89 ? -0.910 -13.688 10.015 1.00 93.75 89 ARG A O 1
ATOM 664 N N . ARG A 1 90 ? -2.596 -12.378 9.234 1.00 91.12 90 ARG A N 1
ATOM 665 C CA . ARG A 1 90 ? -2.924 -13.132 8.013 1.00 91.12 90 ARG A CA 1
ATOM 666 C C . ARG A 1 90 ? -1.982 -12.828 6.847 1.00 91.12 90 ARG A C 1
ATOM 668 O O . ARG A 1 90 ? -1.934 -13.618 5.911 1.00 91.12 90 ARG A O 1
ATOM 675 N N . MET A 1 91 ? -1.255 -11.710 6.882 1.00 93.06 91 MET A N 1
ATOM 676 C CA . MET A 1 91 ? -0.297 -11.368 5.831 1.00 93.06 91 MET A CA 1
ATOM 677 C C . MET A 1 91 ? 0.950 -12.253 5.933 1.00 93.06 91 MET A C 1
ATOM 679 O O . MET A 1 91 ? 1.583 -12.348 6.985 1.00 93.06 91 MET A O 1
ATOM 683 N N . GLY A 1 92 ? 1.323 -12.861 4.806 1.00 87.31 92 GLY A N 1
ATOM 684 C CA . GLY A 1 92 ? 2.456 -13.778 4.701 1.00 87.31 92 GLY A CA 1
ATOM 685 C C . GLY A 1 92 ? 2.070 -15.245 4.916 1.00 87.31 92 GLY A C 1
ATOM 686 O O . GLY A 1 92 ? 1.149 -15.576 5.658 1.00 87.31 92 GLY A O 1
ATOM 687 N N . HIS A 1 93 ? 2.799 -16.140 4.253 1.00 83.56 93 HIS A N 1
ATOM 688 C CA . HIS A 1 93 ? 2.617 -17.585 4.358 1.00 83.56 93 HIS A CA 1
ATOM 689 C C . HIS A 1 93 ? 3.929 -18.232 4.808 1.00 83.56 93 HIS A C 1
ATOM 691 O O . HIS A 1 93 ? 4.998 -17.890 4.304 1.00 83.56 93 HIS A O 1
ATOM 697 N N . VAL A 1 94 ? 3.859 -19.157 5.767 1.00 80.62 94 VAL A N 1
ATOM 698 C CA . VAL A 1 94 ? 5.026 -19.894 6.268 1.00 80.62 94 VAL A CA 1
ATOM 699 C C . VAL A 1 94 ? 4.960 -21.314 5.717 1.00 80.62 94 VAL A C 1
ATOM 701 O O . VAL A 1 94 ? 4.006 -22.026 6.011 1.00 80.62 94 VAL A O 1
ATOM 704 N N . GLY A 1 95 ? 5.981 -21.723 4.957 1.00 68.12 95 GLY A N 1
ATOM 705 C CA . GLY A 1 95 ? 6.126 -23.106 4.482 1.00 68.12 95 GLY A CA 1
ATOM 706 C C . GLY A 1 95 ? 5.515 -23.422 3.112 1.00 68.12 95 GLY A C 1
ATOM 707 O O . GLY A 1 95 ? 5.164 -24.572 2.878 1.00 68.12 95 GLY A O 1
ATOM 708 N N . GLY A 1 96 ? 5.396 -22.446 2.208 1.00 55.00 96 GLY A N 1
ATOM 709 C CA . GLY A 1 96 ? 4.952 -22.713 0.835 1.00 55.00 96 GLY A CA 1
ATOM 710 C C . GLY A 1 96 ? 6.008 -23.478 0.032 1.00 55.00 96 GLY A C 1
ATOM 711 O O . GLY A 1 96 ? 7.171 -23.072 0.004 1.00 55.00 96 GLY A O 1
ATOM 712 N N . GLU A 1 97 ? 5.606 -24.563 -0.632 1.00 51.84 97 GLU A N 1
ATOM 713 C CA . GLU A 1 97 ? 6.400 -25.182 -1.695 1.00 51.84 97 GLU A CA 1
ATOM 714 C C . GLU A 1 97 ? 6.542 -24.164 -2.837 1.00 51.84 97 GLU A C 1
ATOM 716 O O . GLU A 1 97 ? 5.549 -23.682 -3.386 1.00 51.84 97 GLU A O 1
ATOM 721 N N . PHE A 1 98 ? 7.778 -23.782 -3.162 1.00 51.38 98 PHE A N 1
ATOM 722 C CA . PHE A 1 98 ? 8.058 -22.961 -4.335 1.00 51.38 98 PHE A CA 1
ATOM 723 C C . PHE A 1 98 ? 7.757 -23.811 -5.572 1.00 51.38 98 PHE A C 1
ATOM 725 O O . PHE A 1 98 ? 8.567 -24.647 -5.963 1.00 51.38 98 PHE A O 1
ATOM 732 N N . PHE A 1 99 ? 6.578 -23.635 -6.166 1.00 48.56 99 PHE A N 1
ATOM 733 C CA . PHE A 1 99 ? 6.268 -24.249 -7.451 1.00 48.56 99 PHE A CA 1
ATOM 734 C C . PHE A 1 99 ? 7.164 -23.613 -8.521 1.00 48.56 99 PHE A C 1
ATOM 736 O O . PHE A 1 99 ? 6.901 -22.504 -8.989 1.00 48.56 99 PHE A O 1
ATOM 743 N N . GLU A 1 100 ? 8.236 -24.316 -8.898 1.00 40.25 100 GLU A N 1
ATOM 744 C CA . GLU A 1 100 ? 8.959 -24.056 -10.142 1.00 40.25 100 GLU A CA 1
ATOM 745 C C . GLU A 1 100 ? 7.968 -24.245 -11.290 1.00 40.25 100 GLU A C 1
ATOM 747 O O . GLU A 1 100 ? 7.580 -25.360 -11.639 1.00 40.25 100 GLU A O 1
ATOM 752 N N . THR A 1 101 ? 7.497 -23.134 -11.849 1.00 40.22 101 THR A N 1
ATOM 753 C CA . THR A 1 101 ? 6.736 -23.181 -13.094 1.00 40.22 101 THR A CA 1
ATOM 754 C C . THR A 1 101 ? 7.762 -23.370 -14.208 1.00 40.22 101 THR A C 1
ATOM 756 O O . THR A 1 101 ? 8.575 -22.479 -14.449 1.00 40.22 101 THR A O 1
ATOM 759 N N . THR A 1 102 ? 7.781 -24.576 -14.781 1.00 40.44 102 THR A N 1
ATOM 760 C CA . THR A 1 102 ? 8.513 -24.923 -16.012 1.00 40.44 102 THR A CA 1
ATOM 761 C C . THR A 1 102 ? 7.988 -24.125 -17.199 1.00 40.44 102 THR A C 1
ATOM 763 O O . THR A 1 102 ? 6.759 -23.884 -17.237 1.00 40.44 102 THR A O 1
#

Sequence (102 aa):
SVISPEGCAAILWRDSARAPEAADAMKITASDLASFGLVDAVVPEPLGGAQTDPEALFRTLDEVLESQLRELSAVAPDALVTARYDKFRRMGHVGGEFFETT

Foldseek 3Di:
DVDQLLVQCCVPPVGSVCSVVSCVVVQPDPVSCVVLLNDDDDQDAPDVGCVVCVPVSVVSVCVVCVVVCVVLVVDDPVVSVVVVVVSVVPRDDDDDDPPPDD

Secondary structure (DSSP, 8-state):
--S-HHHHHHHHTS-GGGHHHHHHHHT-SHHHHHHTTSSS--PPPPTT-TTT-HHHHHHHHHHHHHHHHHHHHTS-HHHHHHHHHHHHHHSS-SS-------

Radius of gyration: 18.28 Å; chains: 1; bounding box: 44×43×40 Å

pLDDT: mean 91.99, std 12.96, range [40.22, 98.25]